Protein AF-X0ZI90-F1 (afdb_monomer)

Sequence (108 aa):
MNDLPSPSPSELKAIVESILFVAEEPLDMGILARSLAVDLKMVTEAVDALNEECRQRGVRLQRTGSAVQMVTAPEVAPYVERFLGLDEDRSLSQAALETLAIIAYKQP

Radius of gyration: 21.17 Å; Cα contacts (8 Å, |Δi|>4): 89; chains: 1; bounding box: 33×34×65 Å

pLDDT: mean 89.02, std 11.53, range [46.56, 97.81]

Secondary structure (DSSP, 8-state):
---PPPPPHHHHHHHHHHHHHH-SSPEEHHHHHHHTTS-HHHHHHHHHHHHHHHTTSSEEEEEETTEEEEEE-GGGHHHHHHHTTTTS-----HHHHHHHHHHHHH--

InterPro domains:
  IPR005234 Chromosome segregation/condensation protein ScpB [PF04079] (14-108)
  IPR005234 Chromosome segregation/condensation protein ScpB [PTHR34298] (10-108)
  IPR036388 Winged helix-like DNA-binding domain superfamily [G3DSA:1.10.10.10] (7-86)
  IPR036388 Winged helix-like DNA-binding domain superfamily [G3DSA:1.10.10.10] (87-108)
  IPR036390 Winged helix DNA-binding domain superfamily [SSF46785] (8-84)

Foldseek 3Di:
DDPDDQDDLVCLLVVLVVCQVPDPDWAALVVVCVVNVHDSVSSVVSLVVNQVVCPPPQWHWDDDPRTIHIDGDPVCVVVVCVVVVVPPPPPPPPVRVVVVVCCVPVPD

Organism: NCBI:txid412755

Mean predicted aligned error: 9.19 Å

Nearest PDB structures (foldseek):
  2z99-assembly1_A-2  TM=7.401E-01  e=1.031E-06  Mycobacterium tuberculosis
  3w6j-assembly1_C  TM=7.140E-01  e=8.494E-07  Geobacillus stearothermophilus
  2fbh-assembly1_A  TM=4.861E-01  e=2.151E-02  Pseudomonas aeruginosa
  4ld5-assembly1_A  TM=4.327E-01  e=3.169E-02  Staphylococcus aureus
  1sax-assembly1_A  TM=4.415E-01  e=8.907E-02  Staphylococcus aureus subsp. aureus N315

Solvent-accessible surface area (backbone atoms only — not comparable to full-atom values): 6393 Å² total; per-residue (Å²): 131,88,81,72,78,74,67,50,85,85,47,41,34,59,52,50,52,53,51,36,67,70,46,93,58,69,42,44,44,66,56,52,13,62,76,55,72,46,57,52,66,59,47,50,52,30,51,53,54,50,39,60,70,24,72,84,50,74,38,33,67,48,76,58,90,70,21,40,30,62,43,72,27,76,93,49,41,72,61,52,35,51,74,70,60,65,67,61,79,81,68,66,50,70,70,54,46,51,51,50,50,46,50,75,74,61,61,132

Structure (mmCIF, N/CA/C/O backbone):
data_AF-X0ZI90-F1
#
_entry.id   AF-X0ZI90-F1
#
loop_
_atom_site.group_PDB
_atom_site.id
_atom_site.type_symbol
_atom_site.label_atom_id
_atom_site.label_alt_id
_atom_site.label_comp_id
_atom_site.label_asym_id
_atom_site.label_entity_id
_atom_site.label_seq_id
_atom_site.pdbx_PDB_ins_code
_atom_site.Cartn_x
_atom_site.Cartn_y
_atom_site.Cartn_z
_atom_site.occupancy
_atom_site.B_iso_or_equiv
_atom_site.auth_seq_id
_atom_site.auth_comp_id
_atom_site.auth_asym_id
_atom_site.auth_atom_id
_atom_site.pdbx_PDB_model_num
ATOM 1 N N . MET A 1 1 ? 6.227 -23.032 -16.439 1.00 46.56 1 MET A N 1
ATOM 2 C CA . MET A 1 1 ? 6.400 -21.703 -15.825 1.00 46.56 1 MET A CA 1
ATOM 3 C C . MET A 1 1 ? 5.857 -20.728 -16.854 1.00 46.56 1 MET A C 1
ATOM 5 O O . MET A 1 1 ? 6.383 -20.733 -17.955 1.00 46.56 1 MET A O 1
ATOM 9 N N . ASN A 1 2 ? 4.723 -20.073 -16.605 1.00 51.72 2 ASN A N 1
ATOM 10 C CA . ASN A 1 2 ? 4.149 -19.141 -17.582 1.00 51.72 2 ASN A CA 1
ATOM 11 C C . ASN A 1 2 ? 5.035 -17.891 -17.599 1.00 51.72 2 ASN A C 1
ATOM 13 O O . ASN A 1 2 ? 5.034 -17.155 -16.615 1.00 51.72 2 ASN A O 1
ATOM 17 N N . ASP A 1 3 ? 5.786 -17.668 -18.674 1.00 71.19 3 ASP A N 1
ATOM 18 C CA . ASP A 1 3 ? 6.455 -16.387 -18.888 1.00 71.19 3 ASP A CA 1
ATOM 19 C C . ASP A 1 3 ? 5.372 -15.363 -19.240 1.00 71.19 3 ASP A C 1
ATOM 21 O O . ASP A 1 3 ? 4.864 -15.320 -20.362 1.00 71.19 3 ASP A O 1
ATOM 25 N N . LEU A 1 4 ? 4.937 -14.600 -18.234 1.00 71.38 4 LEU A N 1
ATOM 26 C CA . LEU A 1 4 ? 4.054 -13.460 -18.451 1.00 71.38 4 LEU A CA 1
ATOM 27 C C . LEU A 1 4 ? 4.802 -12.428 -19.311 1.00 71.38 4 LEU A C 1
ATOM 29 O O . LEU A 1 4 ? 5.995 -12.205 -19.086 1.00 71.38 4 LEU A O 1
ATOM 33 N N . PRO A 1 5 ? 4.135 -11.800 -20.293 1.00 78.50 5 PRO A N 1
ATOM 34 C CA . PRO A 1 5 ? 4.767 -10.765 -21.097 1.00 78.50 5 PRO A CA 1
ATOM 35 C C . PRO A 1 5 ? 5.208 -9.603 -20.203 1.00 78.50 5 PRO A C 1
ATOM 37 O O . PRO A 1 5 ? 4.498 -9.230 -19.266 1.00 78.50 5 PRO A O 1
ATOM 40 N N . SER A 1 6 ? 6.370 -9.020 -20.504 1.00 80.06 6 SER A N 1
ATOM 41 C CA . SER A 1 6 ? 6.827 -7.812 -19.818 1.00 80.06 6 SER A CA 1
ATOM 42 C C . SER A 1 6 ? 5.787 -6.701 -19.996 1.00 80.06 6 SER A C 1
ATOM 44 O O . SER A 1 6 ? 5.387 -6.431 -21.133 1.00 80.06 6 SER A O 1
ATOM 46 N N . PRO A 1 7 ? 5.334 -6.061 -18.907 1.00 85.62 7 PRO A N 1
ATOM 47 C CA . PRO A 1 7 ? 4.271 -5.073 -18.984 1.00 85.62 7 PRO A CA 1
ATOM 48 C C . PRO A 1 7 ? 4.746 -3.808 -19.699 1.00 85.62 7 PRO A C 1
ATOM 50 O O . PRO A 1 7 ? 5.861 -3.332 -19.472 1.00 85.62 7 PRO A O 1
ATOM 53 N N . SER A 1 8 ? 3.884 -3.218 -20.527 1.00 85.56 8 SER A N 1
ATOM 54 C CA . SER A 1 8 ? 4.134 -1.871 -21.044 1.00 85.56 8 SER A CA 1
ATOM 55 C C . SER A 1 8 ? 4.024 -0.827 -19.918 1.00 85.56 8 SER A C 1
ATOM 57 O O . SER A 1 8 ? 3.313 -1.051 -18.932 1.00 85.56 8 SER A O 1
ATOM 59 N N . PRO A 1 9 ? 4.648 0.361 -20.055 1.00 77.56 9 PRO A N 1
ATOM 60 C CA . PRO A 1 9 ? 4.509 1.437 -19.069 1.00 77.56 9 PRO A CA 1
ATOM 61 C C . PRO A 1 9 ? 3.049 1.833 -18.793 1.00 77.56 9 PRO A C 1
ATOM 63 O O . PRO A 1 9 ? 2.700 2.167 -17.664 1.00 77.56 9 PRO A O 1
ATOM 66 N N . SER A 1 10 ? 2.178 1.753 -19.807 1.00 80.44 10 SER A N 1
ATOM 67 C CA . SER A 1 10 ? 0.740 2.023 -19.673 1.00 80.44 10 SER A CA 1
ATOM 68 C C . SER A 1 10 ? -0.015 0.960 -18.872 1.00 80.44 10 SER A C 1
ATOM 70 O O . SER A 1 10 ? -1.008 1.281 -18.223 1.00 80.44 10 SER A O 1
ATOM 72 N N . GLU A 1 11 ? 0.441 -0.293 -18.900 1.00 92.00 11 GLU A N 1
ATOM 73 C CA . GLU A 1 11 ? -0.200 -1.423 -18.213 1.00 92.00 11 GLU A CA 1
ATOM 74 C C . GLU A 1 11 ? 0.334 -1.614 -16.792 1.00 92.00 11 GLU A C 1
ATOM 76 O O . GLU A 1 11 ? -0.401 -2.061 -15.910 1.00 92.00 11 GLU A O 1
ATOM 81 N N . LEU A 1 12 ? 1.597 -1.244 -16.550 1.00 94.62 12 LEU A N 1
ATOM 82 C CA . LEU A 1 12 ? 2.286 -1.477 -15.282 1.00 94.62 12 LEU A CA 1
ATOM 83 C C . LEU A 1 12 ? 1.509 -0.919 -14.086 1.00 94.62 12 LEU A C 1
ATOM 85 O O . LEU A 1 12 ? 1.390 -1.591 -13.066 1.00 94.62 12 LEU A O 1
ATOM 89 N N . LYS A 1 13 ? 0.922 0.274 -14.220 1.00 95.06 13 LYS A N 1
ATOM 90 C CA . LYS A 1 13 ? 0.103 0.881 -13.162 1.00 95.06 13 LYS A CA 1
ATOM 91 C C . LYS A 1 13 ? -1.115 0.024 -12.806 1.00 95.06 13 LYS A C 1
ATOM 93 O O . LYS A 1 13 ? -1.349 -0.214 -11.628 1.00 95.06 13 LYS A O 1
ATOM 98 N N . ALA A 1 14 ? -1.858 -0.461 -13.803 1.00 95.56 14 ALA A N 1
ATOM 99 C CA . ALA A 1 14 ? -3.043 -1.293 -13.581 1.00 95.56 14 ALA A CA 1
ATOM 100 C C . ALA A 1 14 ? -2.679 -2.657 -12.968 1.00 95.56 14 ALA A C 1
ATOM 102 O O . ALA A 1 14 ? -3.395 -3.181 -12.113 1.00 95.56 14 ALA A O 1
ATOM 103 N N . ILE A 1 15 ? -1.532 -3.214 -13.366 1.00 96.50 15 ILE A N 1
ATOM 104 C CA . ILE A 1 15 ? -0.995 -4.451 -12.790 1.00 96.50 15 ILE A CA 1
ATOM 105 C C . ILE A 1 15 ? -0.607 -4.235 -11.324 1.00 96.50 15 ILE A C 1
ATOM 107 O O . ILE A 1 15 ? -1.003 -5.023 -10.468 1.00 96.50 15 ILE A O 1
ATOM 111 N N . VAL A 1 16 ? 0.114 -3.152 -11.018 1.00 96.25 16 VAL A N 1
ATOM 112 C CA . VAL A 1 16 ? 0.474 -2.788 -9.640 1.00 96.25 16 VAL A CA 1
ATOM 113 C C . VAL A 1 16 ? -0.778 -2.537 -8.797 1.00 96.25 16 VAL A C 1
ATOM 115 O O . VAL A 1 16 ? -0.862 -3.078 -7.700 1.00 96.25 16 VAL A O 1
ATOM 118 N N . GLU A 1 17 ? -1.773 -1.796 -9.301 1.00 96.75 17 GLU A N 1
ATOM 119 C CA . GLU A 1 17 ? -3.060 -1.586 -8.614 1.00 96.75 17 GLU A CA 1
ATOM 120 C C . GLU A 1 17 ? -3.719 -2.925 -8.262 1.00 96.75 17 GLU A C 1
ATOM 122 O O . GLU A 1 17 ? -4.104 -3.138 -7.115 1.00 96.75 17 GLU A O 1
ATOM 127 N N . SER A 1 18 ? -3.773 -3.850 -9.224 1.00 96.75 18 SER A N 1
ATOM 128 C CA . SER A 1 18 ? -4.384 -5.171 -9.042 1.00 96.75 18 SER A CA 1
ATOM 129 C C . SER A 1 18 ? -3.650 -6.012 -7.999 1.00 96.75 18 SER A C 1
ATOM 131 O O . SER A 1 18 ? -4.290 -6.649 -7.165 1.00 96.75 18 SER A O 1
ATOM 133 N N . ILE A 1 19 ? -2.312 -6.000 -8.015 1.00 96.50 19 ILE A N 1
ATOM 134 C CA . ILE A 1 19 ? -1.498 -6.732 -7.037 1.00 96.50 19 ILE A CA 1
ATOM 135 C C . ILE A 1 19 ? -1.671 -6.135 -5.638 1.00 96.50 19 ILE A C 1
ATOM 137 O O . ILE A 1 19 ? -1.862 -6.878 -4.681 1.00 96.50 19 ILE A O 1
ATOM 141 N N . LEU A 1 20 ? -1.642 -4.806 -5.506 1.00 96.88 20 LEU A N 1
ATOM 142 C CA . LEU A 1 20 ? -1.823 -4.142 -4.212 1.00 96.88 20 LEU A CA 1
ATOM 143 C C . LEU A 1 20 ? -3.240 -4.295 -3.658 1.00 96.88 20 LEU A C 1
ATOM 145 O O . LEU A 1 20 ? -3.409 -4.283 -2.445 1.00 96.88 20 LEU A O 1
ATOM 149 N N . PHE A 1 21 ? -4.241 -4.445 -4.525 1.00 97.25 21 PHE A N 1
ATOM 150 C CA . PHE A 1 21 ? -5.622 -4.695 -4.121 1.00 97.25 21 PHE A CA 1
ATOM 151 C C . PHE A 1 21 ? -5.819 -6.092 -3.511 1.00 97.25 21 PHE A C 1
ATOM 153 O O . PHE A 1 21 ? -6.593 -6.237 -2.570 1.00 97.25 21 PHE A O 1
ATOM 160 N N . VAL A 1 22 ? -5.132 -7.115 -4.033 1.00 96.62 22 VAL A N 1
ATOM 161 C CA . VAL A 1 22 ? -5.212 -8.494 -3.509 1.00 96.62 22 VAL A CA 1
ATOM 162 C C . VAL A 1 22 ? -4.219 -8.766 -2.371 1.00 96.62 22 VAL A C 1
ATOM 164 O O . VAL A 1 22 ? -4.366 -9.751 -1.653 1.00 96.62 22 VAL A O 1
ATOM 167 N N . ALA A 1 23 ? -3.204 -7.920 -2.192 1.00 95.38 23 ALA A N 1
ATOM 168 C CA . ALA A 1 23 ? -2.213 -8.084 -1.136 1.00 95.38 23 ALA A CA 1
ATOM 169 C C . ALA A 1 23 ? -2.828 -7.866 0.261 1.00 95.38 23 ALA A C 1
ATOM 171 O O . ALA A 1 23 ? -3.344 -6.793 0.567 1.00 95.38 23 ALA A O 1
ATOM 172 N N . GLU A 1 24 ? -2.721 -8.874 1.130 1.00 92.00 24 GLU A N 1
ATOM 173 C CA . GLU A 1 24 ? -3.195 -8.799 2.522 1.00 92.00 24 GLU A CA 1
ATOM 174 C C . GLU A 1 24 ? -2.270 -7.949 3.415 1.00 92.00 24 GLU A C 1
ATOM 176 O O . GLU A 1 24 ? -2.714 -7.358 4.399 1.00 92.00 24 GLU A O 1
ATOM 181 N N . GLU A 1 25 ? -0.991 -7.839 3.046 1.00 94.56 25 GLU A N 1
ATOM 182 C CA . GLU A 1 25 ? 0.053 -7.140 3.800 1.00 94.56 25 GLU A CA 1
ATOM 183 C C . GLU A 1 25 ? 0.784 -6.102 2.927 1.00 94.56 25 GLU A C 1
ATOM 185 O O . GLU A 1 25 ? 0.781 -6.217 1.695 1.00 94.56 25 GLU A O 1
ATOM 190 N N . PRO A 1 26 ? 1.446 -5.092 3.530 1.00 97.19 26 PRO A N 1
ATOM 191 C CA . PRO A 1 26 ? 2.298 -4.164 2.793 1.00 97.19 26 PRO A CA 1
ATOM 192 C C . PRO A 1 26 ? 3.363 -4.885 1.963 1.00 97.19 26 PRO A C 1
ATOM 194 O O . PRO A 1 26 ? 4.146 -5.682 2.479 1.00 97.19 26 PRO A O 1
ATOM 197 N N . LEU A 1 27 ? 3.434 -4.555 0.674 1.00 97.25 27 LEU A N 1
ATOM 198 C CA . LEU A 1 27 ? 4.311 -5.227 -0.275 1.00 97.25 27 LEU A CA 1
ATOM 199 C C . LEU A 1 27 ? 5.543 -4.379 -0.591 1.00 97.25 27 LEU A C 1
ATOM 201 O O . LEU A 1 27 ? 5.432 -3.211 -0.961 1.00 97.25 27 LEU A O 1
ATOM 205 N N . ASP A 1 28 ? 6.728 -4.977 -0.480 1.00 97.62 28 ASP A N 1
ATOM 206 C CA . ASP A 1 28 ? 7.988 -4.318 -0.825 1.00 97.62 28 ASP A CA 1
ATOM 207 C C . ASP A 1 28 ? 8.075 -4.024 -2.333 1.00 97.62 28 ASP A C 1
ATOM 209 O O . ASP A 1 28 ? 7.896 -4.911 -3.175 1.00 97.62 28 ASP A O 1
ATOM 213 N N . MET A 1 29 ? 8.406 -2.779 -2.693 1.00 96.44 29 MET A N 1
ATOM 214 C CA . MET A 1 29 ? 8.514 -2.368 -4.101 1.00 96.44 29 MET A CA 1
ATOM 215 C C . MET A 1 29 ? 9.605 -3.136 -4.868 1.00 96.44 29 MET A C 1
ATOM 217 O O . MET A 1 29 ? 9.490 -3.336 -6.078 1.00 96.44 29 MET A O 1
ATOM 221 N N . GLY A 1 30 ? 10.648 -3.618 -4.186 1.00 96.69 30 GLY A N 1
ATOM 222 C CA . GLY A 1 30 ? 11.674 -4.474 -4.776 1.00 96.69 30 GLY A CA 1
ATOM 223 C C . GLY A 1 30 ? 11.174 -5.887 -5.077 1.00 96.69 30 GLY A C 1
ATOM 224 O O . GLY A 1 30 ? 11.618 -6.485 -6.058 1.00 96.69 30 GLY A O 1
ATOM 225 N N . ILE A 1 31 ? 10.240 -6.422 -4.281 1.00 94.69 31 ILE A N 1
ATOM 226 C CA . ILE A 1 31 ? 9.544 -7.678 -4.608 1.00 94.69 31 ILE A CA 1
ATOM 227 C C . ILE A 1 31 ? 8.703 -7.481 -5.871 1.00 94.69 31 ILE A C 1
ATOM 229 O O . ILE A 1 31 ? 8.854 -8.263 -6.805 1.00 94.69 31 ILE A O 1
ATOM 233 N N . LEU A 1 32 ? 7.908 -6.407 -5.942 1.00 94.44 32 LEU A N 1
ATOM 234 C CA . LEU A 1 32 ? 7.121 -6.067 -7.135 1.00 94.44 32 LEU A CA 1
ATOM 235 C C . LEU A 1 32 ? 7.990 -5.985 -8.394 1.00 94.44 32 LEU A C 1
ATOM 237 O O . LEU A 1 32 ? 7.676 -6.619 -9.398 1.00 94.44 32 LEU A O 1
ATOM 241 N N . ALA A 1 33 ? 9.107 -5.259 -8.323 1.00 95.62 33 ALA A N 1
ATOM 242 C CA . ALA A 1 33 ? 10.038 -5.100 -9.437 1.00 95.62 33 ALA A CA 1
ATOM 243 C C . ALA A 1 33 ? 10.575 -6.449 -9.944 1.00 95.62 33 ALA A C 1
ATOM 245 O O . ALA A 1 33 ? 10.533 -6.733 -11.141 1.00 95.62 33 ALA A O 1
ATOM 246 N N . ARG A 1 34 ? 11.008 -7.326 -9.025 1.00 94.44 34 ARG A N 1
ATOM 247 C CA . ARG A 1 34 ? 11.497 -8.670 -9.370 1.00 94.44 34 ARG A CA 1
ATOM 248 C C . ARG A 1 34 ? 10.400 -9.556 -9.956 1.00 94.44 34 ARG A C 1
ATOM 250 O O . ARG A 1 34 ? 10.644 -10.219 -10.957 1.00 94.44 34 ARG A O 1
ATOM 257 N N . SER A 1 35 ? 9.212 -9.569 -9.353 1.00 92.38 35 SER A N 1
ATOM 258 C CA . 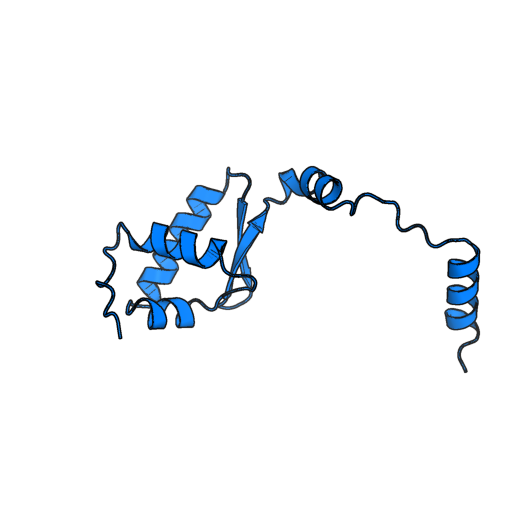SER A 1 35 ? 8.088 -10.404 -9.794 1.00 92.38 35 SER A CA 1
ATOM 259 C C . SER A 1 35 ? 7.544 -9.995 -11.161 1.00 92.38 35 SER A C 1
ATOM 261 O O . SER A 1 35 ? 7.100 -10.851 -11.919 1.00 92.38 35 SER A O 1
ATOM 263 N N . LEU A 1 36 ? 7.592 -8.701 -11.478 1.00 92.50 36 LEU A N 1
ATOM 264 C CA . LEU A 1 36 ? 7.130 -8.147 -12.750 1.00 92.50 36 LEU A CA 1
ATOM 265 C C . LEU A 1 36 ? 8.242 -8.051 -13.807 1.00 92.50 36 LEU A C 1
ATOM 267 O O . LEU A 1 36 ? 7.969 -7.626 -14.926 1.00 92.50 36 LEU A O 1
ATOM 271 N N . ALA A 1 37 ? 9.475 -8.447 -13.464 1.00 93.00 37 ALA A N 1
ATOM 272 C CA . ALA A 1 37 ? 10.660 -8.339 -14.317 1.00 93.00 37 ALA A CA 1
ATOM 273 C C . ALA A 1 37 ? 10.867 -6.919 -14.891 1.00 93.00 37 ALA A C 1
ATOM 275 O O . ALA A 1 37 ? 11.162 -6.743 -16.073 1.00 93.00 37 ALA A O 1
ATOM 276 N N . VAL A 1 38 ? 10.712 -5.903 -14.038 1.00 94.38 38 VAL A N 1
ATOM 277 C CA . VAL A 1 38 ? 10.876 -4.479 -14.370 1.00 94.38 38 VAL A CA 1
ATOM 278 C C . VAL A 1 38 ? 11.826 -3.799 -13.386 1.00 94.38 38 VAL A C 1
ATOM 280 O O . VAL A 1 38 ? 12.021 -4.252 -12.259 1.00 94.38 38 VAL A O 1
ATOM 283 N N . ASP A 1 39 ? 12.395 -2.669 -13.792 1.00 95.00 39 ASP A N 1
ATOM 284 C CA . ASP A 1 39 ? 13.191 -1.822 -12.912 1.00 95.00 39 ASP A CA 1
ATOM 285 C C . ASP A 1 39 ? 12.365 -1.269 -11.747 1.00 95.00 39 ASP A C 1
ATOM 287 O O . ASP A 1 39 ? 11.230 -0.814 -11.913 1.00 95.00 39 ASP A O 1
ATOM 291 N N . LEU A 1 40 ? 12.998 -1.189 -10.573 1.00 95.94 40 LEU A N 1
ATOM 292 C CA . LEU A 1 40 ? 12.407 -0.575 -9.382 1.00 95.94 40 LEU A CA 1
ATOM 293 C C . LEU A 1 40 ? 11.908 0.850 -9.657 1.00 95.94 40 LEU A C 1
ATOM 295 O O . LEU A 1 40 ? 10.872 1.250 -9.140 1.00 95.94 40 LEU A O 1
ATOM 299 N N . LYS A 1 41 ? 12.613 1.601 -10.509 1.00 95.75 41 LYS A N 1
ATOM 300 C CA . LYS A 1 41 ? 12.213 2.952 -10.909 1.00 95.75 41 LYS A CA 1
ATOM 301 C C . LYS A 1 41 ? 10.834 2.972 -11.578 1.00 95.75 41 LYS A C 1
ATOM 303 O O . LYS A 1 41 ? 10.023 3.822 -11.231 1.00 95.75 41 LYS A O 1
ATOM 308 N N . MET A 1 42 ? 10.554 2.021 -12.472 1.00 95.44 42 MET A N 1
ATOM 309 C CA . MET A 1 42 ? 9.259 1.935 -13.155 1.00 95.44 42 MET A CA 1
ATOM 310 C C . MET A 1 42 ? 8.130 1.596 -12.177 1.00 95.44 42 MET A C 1
ATOM 312 O O . MET A 1 42 ? 7.044 2.163 -12.270 1.00 95.44 42 MET A O 1
ATOM 316 N N . VAL A 1 43 ? 8.391 0.720 -11.200 1.00 95.94 43 VAL A N 1
ATOM 317 C CA . VAL A 1 43 ? 7.426 0.426 -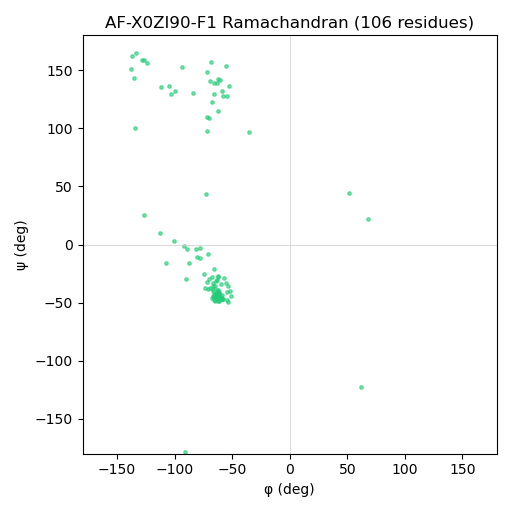10.126 1.00 95.94 43 VAL A CA 1
ATOM 318 C C . VAL A 1 43 ? 7.159 1.669 -9.283 1.00 95.94 43 VAL A C 1
ATOM 320 O O . VAL A 1 43 ? 6.001 1.990 -9.036 1.00 95.94 43 VAL A O 1
ATOM 323 N N . THR A 1 44 ? 8.202 2.395 -8.876 1.00 95.81 44 THR A N 1
ATOM 324 C CA . THR A 1 44 ? 8.059 3.631 -8.095 1.00 95.81 44 THR A CA 1
ATOM 325 C C . THR A 1 44 ? 7.219 4.667 -8.839 1.00 95.81 44 THR A C 1
ATOM 327 O O . THR A 1 44 ? 6.277 5.201 -8.261 1.00 95.81 44 THR A O 1
ATOM 330 N N . GLU A 1 45 ? 7.497 4.893 -10.125 1.00 95.75 45 GLU A N 1
ATOM 331 C CA . GLU A 1 45 ? 6.731 5.817 -10.972 1.00 95.75 45 GLU A CA 1
ATOM 332 C C . GLU A 1 45 ? 5.262 5.388 -11.107 1.00 95.75 45 GLU A C 1
ATOM 334 O O . GLU A 1 45 ? 4.360 6.217 -10.979 1.00 95.75 45 GLU A O 1
ATOM 339 N N . ALA A 1 46 ? 5.002 4.090 -11.296 1.00 95.81 46 ALA A N 1
ATOM 340 C CA . ALA A 1 46 ? 3.646 3.552 -11.361 1.00 95.81 46 ALA A CA 1
ATOM 341 C C . ALA A 1 46 ? 2.884 3.725 -10.034 1.00 95.81 46 ALA A C 1
ATOM 343 O O . ALA A 1 46 ? 1.717 4.118 -10.039 1.00 95.81 46 ALA A O 1
ATOM 344 N N . VAL A 1 47 ? 3.545 3.474 -8.899 1.00 96.19 47 VAL A N 1
ATOM 345 C CA . VAL A 1 47 ? 2.975 3.667 -7.556 1.00 96.19 47 VAL A CA 1
ATOM 346 C C . VAL A 1 47 ? 2.709 5.147 -7.277 1.00 96.19 47 VAL A C 1
ATOM 348 O O . VAL A 1 47 ? 1.657 5.474 -6.734 1.00 96.19 47 VAL A O 1
ATOM 351 N N . ASP A 1 48 ? 3.625 6.048 -7.639 1.00 95.94 48 ASP A N 1
ATOM 352 C CA . ASP A 1 48 ? 3.452 7.493 -7.448 1.00 95.94 48 ASP A CA 1
ATOM 353 C C . ASP A 1 48 ? 2.278 8.028 -8.283 1.00 95.94 48 ASP A C 1
ATOM 355 O O . ASP A 1 48 ? 1.440 8.770 -7.765 1.00 95.94 48 ASP A O 1
ATOM 359 N N . ALA A 1 49 ? 2.163 7.596 -9.543 1.00 95.31 49 ALA A N 1
ATOM 360 C CA . ALA A 1 49 ? 1.037 7.944 -10.407 1.00 95.31 49 ALA A CA 1
ATOM 361 C C . ALA A 1 49 ? -0.298 7.413 -9.855 1.00 95.31 49 ALA A C 1
ATOM 363 O O . ALA A 1 49 ? -1.283 8.149 -9.798 1.00 95.31 49 ALA A O 1
ATOM 364 N N . LEU A 1 50 ? -0.327 6.156 -9.398 1.00 95.62 50 LEU A N 1
ATOM 365 C CA . LEU A 1 50 ? -1.512 5.563 -8.775 1.00 95.62 50 LEU A CA 1
ATOM 366 C C . LEU A 1 50 ? -1.899 6.292 -7.479 1.00 95.62 50 LEU A C 1
ATOM 368 O O . LEU A 1 50 ? -3.080 6.510 -7.218 1.00 95.62 50 LEU A O 1
ATOM 372 N N . ASN A 1 51 ? -0.917 6.703 -6.676 1.00 96.25 51 ASN A N 1
ATOM 373 C CA . ASN A 1 51 ? -1.159 7.465 -5.456 1.00 96.25 51 ASN A CA 1
ATOM 374 C C . ASN A 1 51 ? -1.825 8.819 -5.751 1.00 96.25 51 ASN A C 1
ATOM 376 O O . ASN A 1 51 ? -2.749 9.205 -5.036 1.00 96.25 51 ASN A O 1
ATOM 380 N N . GLU A 1 52 ? -1.396 9.518 -6.808 1.00 95.94 52 GLU A N 1
ATOM 381 C CA . GLU A 1 52 ? -2.011 10.781 -7.236 1.00 95.94 52 GLU A CA 1
ATOM 382 C C . GLU A 1 52 ? -3.481 10.588 -7.630 1.00 95.94 52 GLU A C 1
ATOM 384 O O . GLU A 1 52 ? -4.356 11.296 -7.133 1.00 95.94 52 GLU A O 1
ATOM 389 N N . GLU A 1 53 ? -3.774 9.579 -8.454 1.00 94.88 53 GLU A N 1
ATOM 390 C CA . GLU A 1 53 ? -5.143 9.263 -8.891 1.00 94.88 53 GLU A CA 1
ATOM 391 C C . GLU A 1 53 ? -6.049 8.845 -7.728 1.00 94.88 53 GLU A C 1
ATOM 393 O O . GLU A 1 53 ? -7.256 9.104 -7.728 1.00 94.88 53 GLU A O 1
ATOM 398 N N . CYS A 1 54 ? -5.472 8.227 -6.700 1.00 95.69 54 CYS A N 1
ATOM 399 C CA . CYS A 1 54 ? -6.195 7.825 -5.507 1.00 95.69 54 CYS A CA 1
ATOM 400 C C . CYS A 1 54 ? -6.471 8.967 -4.527 1.00 95.69 54 CYS A C 1
ATOM 402 O O . CYS A 1 54 ? -7.303 8.767 -3.647 1.00 95.69 54 CYS A O 1
ATOM 404 N N . ARG A 1 55 ? -5.881 10.167 -4.662 1.00 93.12 55 ARG A N 1
ATOM 405 C CA . ARG A 1 55 ? -6.049 11.264 -3.680 1.00 93.12 55 ARG A CA 1
ATOM 406 C C . ARG A 1 55 ? -7.495 11.686 -3.423 1.00 93.12 55 ARG A C 1
ATOM 408 O O . ARG A 1 55 ? -7.788 12.153 -2.330 1.00 93.12 55 ARG A O 1
ATOM 415 N N . GLN A 1 56 ? -8.384 11.534 -4.401 1.00 91.31 56 GLN A N 1
ATOM 416 C CA . GLN A 1 56 ? -9.799 11.922 -4.292 1.00 91.31 56 GLN A CA 1
ATOM 417 C C . GLN A 1 56 ? -10.763 10.720 -4.302 1.00 91.31 56 GLN A C 1
ATOM 419 O O . GLN A 1 56 ? -11.973 10.897 -4.413 1.00 91.31 56 GLN A O 1
ATOM 424 N N . ARG A 1 57 ? -10.249 9.485 -4.197 1.00 95.25 57 ARG A N 1
ATOM 425 C CA . ARG A 1 57 ? -11.054 8.246 -4.207 1.00 95.25 57 ARG A CA 1
ATOM 426 C C . ARG A 1 57 ? -11.461 7.826 -2.782 1.00 95.25 57 ARG A C 1
ATOM 428 O O . ARG A 1 57 ? -11.129 8.494 -1.812 1.00 95.25 57 ARG A O 1
ATOM 435 N N . GLY A 1 58 ? -12.172 6.709 -2.628 1.00 96.44 58 GLY A N 1
ATOM 436 C CA . GLY A 1 58 ? -12.429 6.085 -1.313 1.00 96.44 58 GLY A CA 1
ATOM 437 C C . GLY A 1 58 ? -11.276 5.211 -0.794 1.00 96.44 58 GLY A C 1
ATOM 438 O O . GLY A 1 58 ? -11.339 4.703 0.321 1.00 96.44 58 GLY A O 1
ATOM 439 N N . VAL A 1 59 ? -10.223 5.041 -1.598 1.00 96.81 59 VAL A N 1
ATOM 440 C CA . VAL A 1 59 ? -9.016 4.258 -1.292 1.00 96.81 59 VAL A CA 1
ATOM 441 C C . VAL A 1 59 ? -7.768 5.130 -1.431 1.00 96.81 59 VAL A C 1
ATOM 443 O O . VAL A 1 59 ? -7.783 6.144 -2.135 1.00 96.81 59 VAL A O 1
ATOM 446 N N . ARG A 1 60 ? -6.688 4.749 -0.752 1.00 97.12 60 ARG A N 1
ATOM 447 C CA . ARG A 1 60 ? -5.381 5.418 -0.745 1.00 97.12 60 ARG A CA 1
ATOM 448 C C . ARG A 1 60 ? -4.265 4.388 -0.849 1.00 97.12 60 ARG A C 1
ATOM 450 O O . ARG A 1 60 ? -4.470 3.212 -0.560 1.00 97.12 60 ARG A O 1
ATOM 457 N N . LEU A 1 61 ? -3.077 4.851 -1.221 1.00 96.81 61 LEU A N 1
ATOM 458 C CA . LEU A 1 61 ? -1.854 4.088 -1.018 1.00 96.81 61 LEU A CA 1
ATOM 459 C C . LEU A 1 61 ? -1.135 4.606 0.223 1.00 96.81 61 LEU A C 1
ATOM 461 O O . LEU A 1 61 ? -0.935 5.809 0.381 1.00 96.81 61 LEU A O 1
ATOM 465 N N . GLN A 1 62 ? -0.724 3.689 1.089 1.00 96.00 62 GLN A N 1
ATOM 466 C CA . GLN A 1 62 ? 0.085 3.982 2.262 1.00 96.00 62 GLN A CA 1
ATOM 467 C C . GLN A 1 62 ? 1.475 3.376 2.086 1.00 96.00 62 GLN A C 1
ATOM 469 O O . GLN A 1 62 ? 1.608 2.233 1.653 1.00 96.00 62 GLN A O 1
ATOM 474 N N . ARG A 1 63 ? 2.515 4.148 2.420 1.00 95.12 63 ARG A N 1
ATOM 475 C CA . ARG A 1 63 ? 3.912 3.698 2.395 1.00 95.12 63 ARG A CA 1
ATOM 476 C C . ARG A 1 63 ? 4.428 3.448 3.807 1.00 95.12 63 ARG A C 1
ATOM 478 O O . ARG A 1 63 ? 4.237 4.279 4.695 1.00 95.12 63 ARG A O 1
ATOM 485 N N . THR A 1 64 ? 5.144 2.345 3.987 1.00 94.12 64 THR A N 1
ATOM 486 C CA . THR A 1 64 ? 5.839 1.988 5.228 1.00 94.12 64 THR A CA 1
ATOM 487 C C . THR A 1 64 ? 7.243 1.512 4.874 1.00 94.12 64 THR A C 1
ATOM 489 O O . THR A 1 64 ? 7.442 0.389 4.418 1.00 94.12 64 THR A O 1
ATOM 492 N N . GLY A 1 65 ? 8.234 2.394 5.033 1.00 93.88 65 GLY A N 1
ATOM 493 C CA . GLY A 1 65 ? 9.588 2.135 4.537 1.00 93.88 65 GLY A CA 1
ATOM 494 C C . GLY A 1 65 ? 9.599 1.979 3.012 1.00 93.88 65 GLY A C 1
ATOM 495 O O . GLY A 1 65 ? 9.170 2.884 2.298 1.00 93.88 65 GLY A O 1
ATOM 496 N N . SER A 1 66 ? 10.080 0.834 2.523 1.00 94.06 66 SER A N 1
ATOM 497 C CA . SER A 1 66 ? 10.069 0.453 1.101 1.00 94.06 66 SER A CA 1
ATOM 498 C C . SER A 1 66 ? 8.798 -0.287 0.665 1.00 94.06 66 SER A C 1
ATOM 500 O O . SER A 1 66 ? 8.654 -0.597 -0.520 1.00 94.06 66 SER A O 1
ATOM 502 N N . ALA A 1 67 ? 7.888 -0.572 1.599 1.00 97.00 67 ALA A N 1
ATOM 503 C CA . ALA A 1 67 ? 6.644 -1.270 1.326 1.00 97.00 67 ALA A CA 1
ATOM 504 C C . ALA A 1 67 ? 5.488 -0.304 1.052 1.00 97.00 67 ALA A C 1
ATOM 506 O O . ALA A 1 67 ? 5.462 0.831 1.541 1.00 97.00 67 ALA A O 1
ATOM 507 N N . VAL A 1 68 ? 4.518 -0.773 0.273 1.00 97.81 68 VAL A N 1
ATOM 508 C CA . VAL A 1 68 ? 3.294 -0.047 -0.068 1.00 97.81 68 VAL A CA 1
ATOM 509 C C . VAL A 1 68 ? 2.077 -0.962 0.063 1.00 97.81 68 VAL A C 1
ATOM 511 O O . VAL A 1 68 ? 2.151 -2.149 -0.243 1.00 97.81 68 VAL A O 1
ATOM 514 N N . GLN A 1 69 ? 0.957 -0.408 0.518 1.00 97.81 69 GLN A N 1
ATOM 515 C CA . GLN A 1 69 ? -0.321 -1.111 0.637 1.00 97.81 69 GLN A CA 1
ATOM 516 C C . GLN A 1 69 ? -1.469 -0.220 0.165 1.00 97.81 69 GLN A C 1
ATOM 518 O O . GLN A 1 69 ? -1.399 1.006 0.292 1.00 97.81 69 GLN A O 1
ATOM 523 N N . MET A 1 70 ? -2.535 -0.832 -0.351 1.00 97.31 70 MET A N 1
ATOM 524 C CA . MET A 1 70 ? -3.807 -0.149 -0.561 1.00 97.31 70 MET A CA 1
ATOM 525 C C . MET A 1 70 ? -4.632 -0.160 0.729 1.00 97.31 70 MET A C 1
ATOM 527 O O . MET A 1 70 ? -4.809 -1.200 1.353 1.00 97.31 70 MET A O 1
ATOM 531 N N . VAL A 1 71 ? -5.142 1.002 1.124 1.00 96.62 71 VAL A N 1
ATOM 532 C CA . VAL A 1 71 ? -5.941 1.189 2.343 1.00 96.62 71 VAL A CA 1
ATOM 533 C C . VAL A 1 71 ? -7.190 2.011 2.037 1.00 96.62 71 VAL A C 1
ATOM 535 O O . VAL A 1 71 ? -7.283 2.661 0.992 1.00 96.62 71 VAL A O 1
ATOM 538 N N . THR A 1 72 ? -8.170 2.012 2.938 1.00 96.94 72 THR A N 1
ATOM 539 C CA . THR A 1 72 ? -9.323 2.916 2.828 1.00 96.94 72 THR A CA 1
ATOM 540 C C . THR A 1 72 ? -8.909 4.350 3.134 1.00 96.94 72 THR A C 1
ATOM 542 O O . THR A 1 72 ? -8.018 4.601 3.946 1.00 96.94 72 THR A O 1
ATOM 545 N N . ALA A 1 73 ? -9.567 5.309 2.492 1.00 96.69 73 ALA A N 1
ATOM 546 C CA . ALA A 1 73 ? -9.323 6.717 2.751 1.00 96.69 73 ALA A CA 1
ATOM 547 C C . ALA A 1 73 ? -9.747 7.091 4.191 1.00 96.69 73 ALA A C 1
ATOM 549 O O . ALA A 1 73 ? -10.784 6.618 4.663 1.00 96.69 73 ALA A O 1
ATOM 550 N N . PRO A 1 74 ? -8.977 7.921 4.916 1.00 93.94 74 PRO A N 1
ATOM 551 C CA . PRO A 1 74 ? -9.287 8.257 6.308 1.00 93.94 74 PRO A CA 1
ATOM 552 C C . PRO A 1 74 ? -10.629 8.987 6.459 1.00 93.94 74 PRO A C 1
ATOM 554 O O . PRO A 1 74 ? -11.303 8.845 7.473 1.00 93.94 74 PRO A O 1
ATOM 557 N N . GLU A 1 75 ? -11.062 9.724 5.435 1.00 95.19 75 GLU A N 1
ATOM 558 C CA . GLU A 1 75 ? -12.322 10.472 5.429 1.00 95.19 75 GLU A CA 1
ATOM 559 C C . GLU A 1 75 ? -13.555 9.554 5.475 1.00 95.19 75 GLU A C 1
ATOM 561 O O . GLU A 1 75 ? -14.633 9.991 5.875 1.00 95.19 75 GLU A O 1
ATOM 566 N N . VAL A 1 76 ? -13.406 8.282 5.083 1.00 95.19 76 VAL A N 1
ATOM 567 C CA . VAL A 1 76 ? -14.481 7.280 5.130 1.00 95.19 76 VAL A CA 1
ATOM 568 C C . VAL A 1 76 ? -14.376 6.336 6.330 1.00 95.19 76 VAL A C 1
ATOM 570 O O . VAL A 1 76 ? -15.213 5.443 6.457 1.00 95.19 76 VAL A O 1
ATOM 573 N N . ALA A 1 77 ? -13.403 6.537 7.229 1.00 93.50 77 ALA A N 1
ATOM 574 C CA . ALA A 1 77 ? -13.167 5.661 8.377 1.00 93.50 77 ALA A CA 1
ATOM 575 C C . ALA A 1 77 ? -14.427 5.384 9.227 1.00 93.50 77 ALA A C 1
ATOM 577 O O . ALA A 1 77 ? -14.694 4.206 9.453 1.00 93.50 77 ALA A O 1
ATOM 578 N N . PRO A 1 78 ? -15.285 6.373 9.576 1.00 93.81 78 PRO A N 1
ATOM 579 C CA . PRO A 1 78 ? -16.488 6.098 10.372 1.00 93.81 78 PRO A CA 1
ATOM 580 C C . PRO A 1 78 ? -17.454 5.108 9.703 1.00 93.81 78 PRO A C 1
ATOM 582 O O . PRO A 1 78 ? -18.108 4.305 10.360 1.00 93.81 78 PRO A O 1
ATOM 585 N N . TYR A 1 79 ? -17.543 5.131 8.370 1.00 95.38 79 TYR A N 1
ATOM 586 C CA . TYR A 1 79 ? -18.389 4.194 7.626 1.00 95.38 79 TYR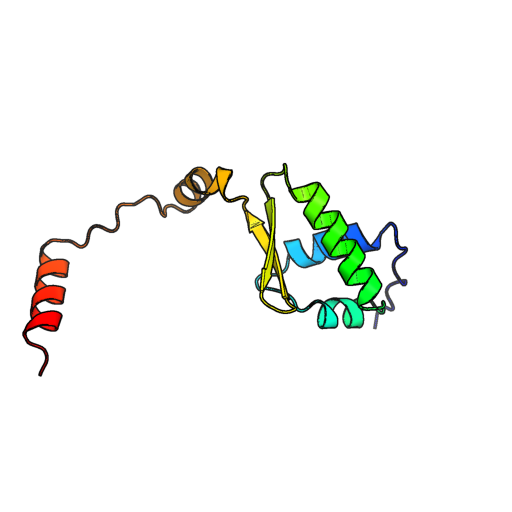 A CA 1
ATOM 587 C C . TYR A 1 79 ? -17.790 2.785 7.603 1.00 95.38 79 TYR A C 1
ATOM 589 O O . TYR A 1 79 ? -18.529 1.803 7.686 1.00 95.38 79 TYR A O 1
ATOM 597 N N . VAL A 1 80 ? -16.462 2.689 7.493 1.00 94.94 80 VAL A N 1
ATOM 598 C CA . VAL A 1 80 ? -15.728 1.417 7.518 1.00 94.94 80 VAL A CA 1
ATOM 599 C C . VAL A 1 80 ? -15.813 0.781 8.907 1.00 94.94 80 VAL A C 1
ATOM 601 O O . VAL A 1 80 ? -16.141 -0.397 9.010 1.00 94.94 80 VAL A O 1
ATOM 604 N N . GLU A 1 81 ? -15.598 1.555 9.971 1.00 93.00 81 GLU A N 1
ATOM 605 C CA . GLU A 1 81 ? -15.702 1.101 11.364 1.00 93.00 81 GLU A CA 1
ATOM 606 C C . GLU A 1 81 ? -17.100 0.568 11.676 1.00 93.00 81 GLU A C 1
ATOM 608 O O . GLU A 1 81 ? -17.241 -0.553 12.174 1.00 93.00 81 GLU A O 1
ATOM 613 N N . ARG A 1 82 ? -18.140 1.312 11.285 1.00 92.75 82 ARG A N 1
ATOM 614 C CA . ARG A 1 82 ? -19.529 0.871 11.417 1.00 92.75 82 ARG A CA 1
ATOM 615 C C . ARG A 1 82 ? -19.813 -0.423 10.661 1.00 92.75 82 ARG A C 1
ATOM 617 O O . ARG A 1 82 ? -20.476 -1.308 11.195 1.00 92.75 82 ARG A O 1
ATOM 624 N N . PHE A 1 83 ? -19.339 -0.539 9.419 1.00 93.50 83 PHE A N 1
ATOM 625 C CA . PHE A 1 83 ? -19.518 -1.746 8.605 1.00 93.50 83 PHE A CA 1
ATOM 626 C C . PHE A 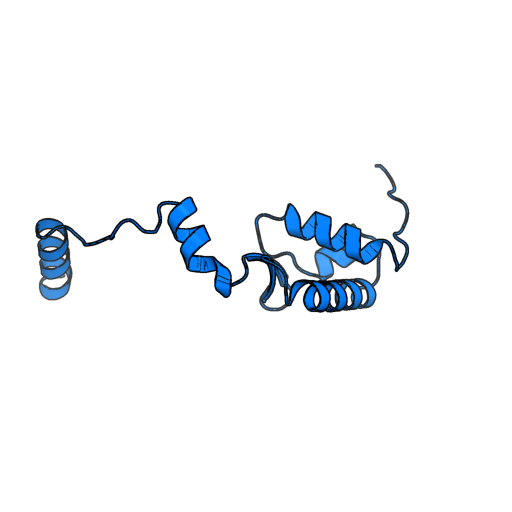1 83 ? -18.845 -2.969 9.237 1.00 93.50 83 PHE A C 1
ATOM 628 O O . PHE A 1 83 ? -19.410 -4.060 9.226 1.00 93.50 83 PHE A O 1
ATOM 635 N N . LEU A 1 84 ? -17.660 -2.777 9.818 1.00 92.94 84 LEU A N 1
ATOM 636 C CA . LEU A 1 84 ? -16.908 -3.823 10.507 1.00 92.94 84 LEU A CA 1
ATOM 637 C C . LEU A 1 84 ? -17.433 -4.123 11.923 1.00 92.94 84 LEU A C 1
ATOM 639 O O . LEU A 1 84 ? -16.906 -5.022 12.575 1.00 92.94 84 LEU A O 1
ATOM 643 N N . GLY A 1 85 ? -18.441 -3.393 12.415 1.00 88.56 85 GLY A N 1
ATOM 644 C CA . GLY A 1 85 ? -18.950 -3.543 13.783 1.00 88.56 85 GLY A CA 1
ATOM 645 C C . GLY A 1 85 ? -17.952 -3.095 14.855 1.00 88.56 85 GLY A C 1
ATOM 646 O O . GLY A 1 85 ? -18.033 -3.536 15.997 1.00 88.56 85 GLY A O 1
ATOM 647 N N . LEU A 1 86 ? -16.994 -2.236 14.495 1.00 82.44 86 LEU A N 1
ATOM 648 C CA . LEU A 1 86 ? -16.009 -1.671 15.424 1.00 82.44 86 LEU A CA 1
ATOM 649 C C . LEU A 1 86 ? -16.568 -0.486 16.228 1.00 82.44 86 LEU A C 1
ATOM 651 O O . LEU A 1 86 ? -15.946 -0.071 17.199 1.00 82.44 86 LEU A O 1
ATOM 655 N N . ASP A 1 87 ? -17.745 0.011 15.837 1.00 66.69 87 ASP A N 1
ATOM 656 C CA . ASP A 1 87 ? -18.526 1.058 16.514 1.00 66.69 87 ASP A CA 1
ATOM 657 C C . ASP A 1 87 ? -19.156 0.591 17.843 1.00 66.69 87 ASP A C 1
ATOM 659 O O . ASP A 1 87 ? -19.744 1.395 18.566 1.00 66.69 87 ASP A O 1
ATOM 663 N N . GLU A 1 88 ? -19.090 -0.705 18.183 1.00 61.25 88 GLU A N 1
ATOM 664 C CA . GLU A 1 88 ? -19.565 -1.161 19.490 1.00 61.25 88 GLU A CA 1
ATOM 665 C C . GLU A 1 88 ? -18.617 -0.655 20.579 1.00 61.25 88 GLU A C 1
ATOM 667 O O . GLU A 1 88 ? -17.486 -1.130 20.708 1.00 61.25 88 GLU A O 1
ATOM 672 N N . ASP A 1 89 ? -19.105 0.314 21.362 1.00 59.47 89 ASP A N 1
ATOM 673 C CA . ASP A 1 89 ? -18.525 0.807 22.609 1.00 59.47 89 ASP A CA 1
ATOM 674 C C . ASP A 1 89 ? -17.875 -0.343 23.392 1.00 59.47 89 ASP A C 1
ATOM 676 O O . ASP A 1 89 ? -18.517 -1.056 24.169 1.00 59.47 89 ASP A O 1
ATOM 680 N N . ARG A 1 90 ? -16.555 -0.494 23.246 1.00 59.50 90 ARG A N 1
ATOM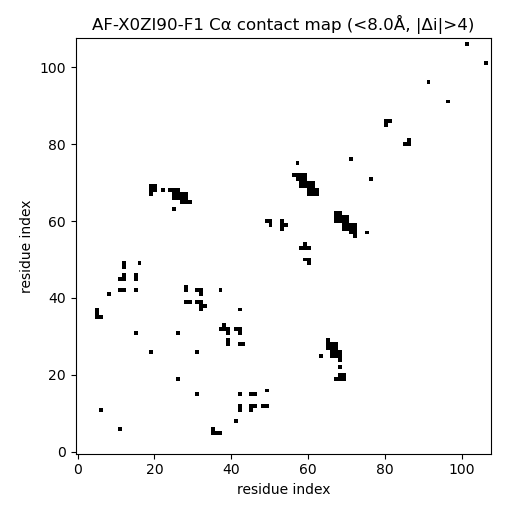 681 C CA . ARG A 1 90 ? -15.720 -1.364 24.087 1.00 59.50 90 ARG A CA 1
ATOM 682 C C . ARG A 1 90 ? -15.551 -0.753 25.478 1.00 59.50 90 ARG A C 1
ATOM 684 O O . ARG A 1 90 ? -14.451 -0.733 26.032 1.00 59.50 90 ARG A O 1
ATOM 691 N N . SER A 1 91 ? -16.633 -0.236 26.054 1.00 64.94 91 SER A N 1
ATOM 692 C CA . SER A 1 91 ? -16.661 0.084 27.468 1.00 64.94 91 SER A CA 1
ATOM 693 C C . SER A 1 91 ? -16.453 -1.228 28.221 1.00 64.94 91 SER A C 1
ATOM 695 O O . SER A 1 91 ? -17.215 -2.189 28.100 1.00 64.94 91 SER A O 1
ATOM 697 N N . LEU A 1 92 ? -15.334 -1.315 28.934 1.00 68.19 92 LEU A N 1
ATOM 698 C CA . LEU A 1 92 ? -15.104 -2.422 29.846 1.00 68.19 92 LEU A CA 1
ATOM 699 C C . LEU A 1 92 ? -16.243 -2.408 30.867 1.00 68.19 92 LEU A C 1
ATOM 701 O O . LEU A 1 92 ? -16.558 -1.361 31.436 1.00 68.19 92 LEU A O 1
ATOM 705 N N . SER A 1 93 ? -16.861 -3.566 31.105 1.00 79.94 93 SER A N 1
ATOM 706 C CA . SER A 1 93 ? -17.849 -3.682 32.174 1.00 79.94 93 SER A CA 1
ATOM 707 C C . SER A 1 93 ? -17.224 -3.244 33.500 1.00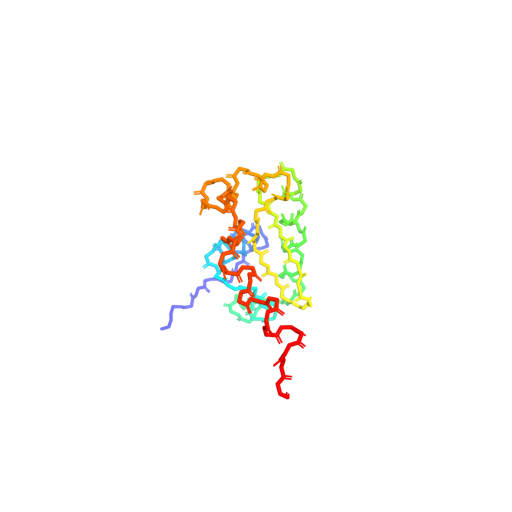 79.94 93 SER A C 1
ATOM 709 O O . SER A 1 93 ? -16.010 -3.352 33.694 1.00 79.94 93 SER A O 1
ATOM 711 N N . GLN A 1 94 ? -18.044 -2.777 34.441 1.00 77.50 94 GLN A N 1
ATOM 712 C CA . GLN A 1 94 ? -17.554 -2.360 35.756 1.00 77.50 94 GLN A CA 1
ATOM 713 C C . GLN A 1 94 ? -16.685 -3.447 36.416 1.00 77.50 94 GLN A C 1
ATOM 715 O O . GLN A 1 94 ? -15.614 -3.147 36.932 1.00 77.50 94 GLN A O 1
ATOM 720 N N . ALA A 1 95 ? -17.076 -4.719 36.296 1.00 85.50 95 ALA A N 1
ATOM 721 C CA . ALA A 1 95 ? -16.299 -5.847 36.807 1.00 85.50 95 ALA A CA 1
ATOM 722 C C . ALA A 1 95 ? -14.934 -6.020 36.101 1.00 85.50 95 ALA A C 1
ATOM 724 O O . ALA A 1 95 ? -13.936 -6.375 36.736 1.00 85.50 95 ALA A O 1
ATOM 725 N N . ALA A 1 96 ? -14.860 -5.752 34.792 1.00 85.44 96 ALA A N 1
ATOM 726 C CA . ALA A 1 96 ? -13.607 -5.793 34.038 1.00 85.44 96 ALA A CA 1
ATOM 727 C C . ALA A 1 96 ? -12.677 -4.622 34.408 1.00 85.44 96 ALA A C 1
ATOM 729 O O . ALA A 1 96 ? -11.470 -4.822 34.549 1.00 85.44 96 ALA A O 1
ATOM 730 N N . LEU A 1 97 ? -13.235 -3.428 34.643 1.00 88.12 97 LEU A N 1
ATOM 731 C CA . LEU A 1 97 ? -12.497 -2.273 35.165 1.00 88.12 97 LEU A CA 1
ATOM 732 C C . LEU A 1 97 ? -11.978 -2.511 36.586 1.00 88.12 97 LEU A C 1
ATOM 734 O O . LEU A 1 97 ? -10.823 -2.204 36.863 1.00 88.12 97 LEU A O 1
ATOM 738 N N . GLU A 1 98 ? -12.787 -3.096 37.471 1.00 84.81 98 GLU A N 1
ATOM 739 C CA . GLU A 1 98 ? -12.377 -3.451 38.836 1.00 84.81 98 GLU A CA 1
ATOM 740 C C . GLU A 1 98 ? -11.230 -4.467 38.830 1.00 84.81 98 GLU A C 1
ATOM 742 O O . GLU A 1 98 ? -10.247 -4.304 39.552 1.00 84.81 98 GLU A O 1
ATOM 747 N N . THR A 1 99 ? -11.300 -5.473 37.956 1.00 89.75 99 THR A N 1
ATOM 748 C CA . THR A 1 99 ? -10.223 -6.459 37.787 1.00 89.75 99 THR A CA 1
ATOM 749 C C . THR A 1 99 ? -8.938 -5.800 37.273 1.00 89.75 99 THR A C 1
ATOM 751 O O . THR A 1 99 ? -7.863 -6.040 37.826 1.00 89.75 99 THR A O 1
ATOM 754 N N . LEU A 1 100 ? -9.033 -4.921 36.266 1.00 85.12 100 LEU A N 1
ATOM 755 C CA . LEU A 1 100 ? -7.888 -4.164 35.752 1.00 85.12 100 LEU A CA 1
ATOM 756 C C . LEU A 1 100 ? -7.281 -3.252 36.831 1.00 85.12 100 LEU A C 1
ATOM 758 O O . LEU A 1 100 ? -6.061 -3.180 36.952 1.00 85.12 100 LEU A O 1
ATOM 762 N N . ALA A 1 101 ? -8.116 -2.601 37.646 1.00 87.31 101 ALA A N 1
ATOM 763 C CA . ALA A 1 101 ? -7.681 -1.737 38.740 1.00 87.31 101 ALA A CA 1
ATOM 764 C C . ALA A 1 101 ? -6.972 -2.520 39.857 1.00 87.31 101 ALA A C 1
ATOM 766 O O . ALA A 1 101 ? -5.948 -2.064 40.367 1.00 87.31 101 ALA A O 1
ATOM 767 N N . ILE A 1 102 ? -7.464 -3.716 40.206 1.00 87.12 102 ILE A N 1
ATOM 768 C CA . ILE A 1 102 ? -6.788 -4.612 41.154 1.00 87.12 102 ILE A CA 1
ATOM 769 C C . ILE A 1 102 ? -5.420 -5.025 40.606 1.00 87.12 102 ILE A C 1
ATOM 771 O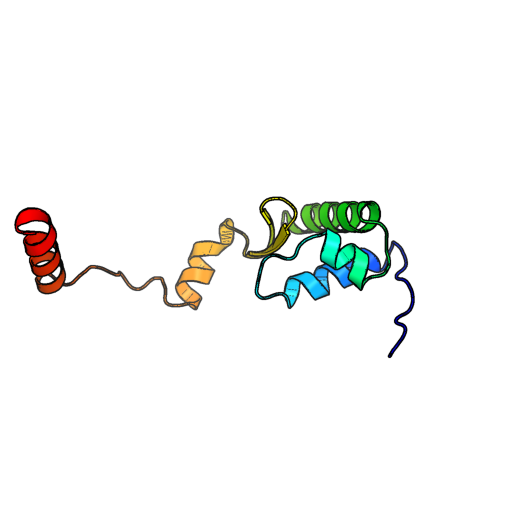 O . ILE A 1 102 ? -4.445 -4.945 41.343 1.00 87.12 102 ILE A O 1
ATOM 775 N N . ILE A 1 103 ? -5.310 -5.408 39.329 1.00 85.56 103 ILE A N 1
ATOM 776 C CA . ILE A 1 103 ? -4.013 -5.743 38.717 1.00 85.56 103 ILE A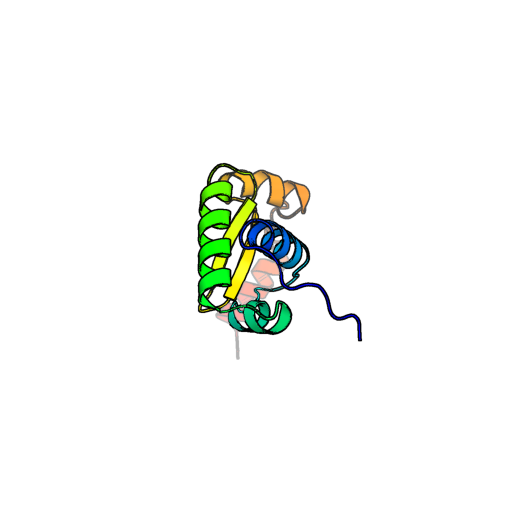 CA 1
ATOM 777 C C . ILE A 1 103 ? -3.080 -4.523 38.729 1.00 85.56 103 ILE A C 1
ATOM 779 O O . ILE A 1 103 ? -1.948 -4.629 39.183 1.00 85.56 103 ILE A O 1
ATOM 783 N N . ALA A 1 104 ? -3.546 -3.353 38.291 1.00 80.25 104 ALA A N 1
ATOM 784 C CA . ALA A 1 104 ? -2.715 -2.153 38.176 1.00 80.25 104 ALA A CA 1
ATOM 785 C C . ALA A 1 104 ? -2.178 -1.631 39.525 1.00 80.25 104 ALA A C 1
ATOM 787 O O . ALA A 1 104 ? -1.087 -1.069 39.564 1.00 80.25 104 ALA A O 1
ATOM 788 N N . TYR A 1 105 ? -2.922 -1.812 40.623 1.00 79.75 105 TYR A N 1
ATOM 789 C CA . TYR A 1 105 ? -2.543 -1.305 41.952 1.00 79.75 105 TYR A CA 1
ATOM 790 C C . TYR A 1 105 ? -2.083 -2.377 42.945 1.00 79.75 105 TYR A C 1
ATOM 792 O O . TYR A 1 105 ? -1.500 -2.034 43.974 1.00 79.75 105 TYR A O 1
ATOM 800 N N . LYS A 1 106 ? -2.360 -3.658 42.685 1.00 64.94 106 LYS A N 1
ATOM 801 C CA . LYS A 1 106 ? -1.994 -4.786 43.559 1.00 64.94 106 LYS A CA 1
ATOM 802 C C . LYS A 1 10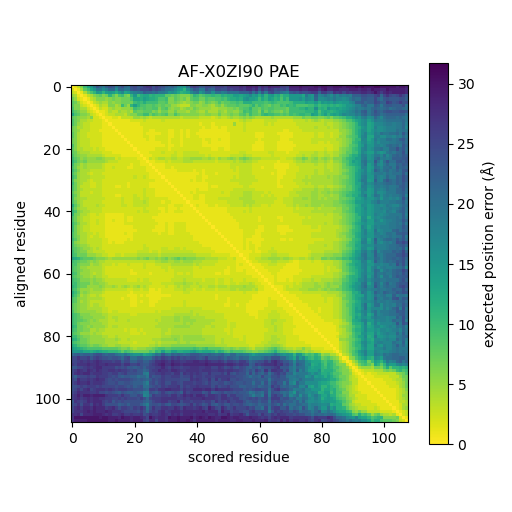6 ? -1.210 -5.880 42.838 1.00 64.94 106 LYS A C 1
ATOM 804 O O . LYS A 1 106 ? -1.240 -7.032 43.271 1.00 64.94 106 LYS A O 1
ATOM 809 N N . GLN A 1 107 ? -0.515 -5.531 41.759 1.00 52.84 107 GLN A N 1
ATOM 810 C CA . GLN A 1 107 ? 0.504 -6.406 41.185 1.00 52.84 107 GLN A CA 1
ATOM 811 C C . GLN A 1 107 ? 1.511 -6.827 42.279 1.00 52.84 107 GLN A C 1
ATOM 813 O O . GLN A 1 107 ? 1.880 -5.979 43.098 1.00 52.84 107 GLN A O 1
ATOM 818 N N . PRO A 1 108 ? 1.907 -8.113 42.347 1.00 65.19 108 PRO A N 1
ATOM 819 C CA . PRO A 1 108 ? 3.051 -8.533 43.151 1.00 65.19 108 PRO A CA 1
ATOM 820 C C . PRO A 1 108 ? 4.364 -7.950 42.611 1.00 65.19 108 PRO A C 1
ATOM 822 O O . PRO A 1 108 ? 4.444 -7.696 41.386 1.00 65.19 108 PRO A O 1
#